Protein AF-A0A523YWD2-F1 (afdb_monomer_lite)

Foldseek 3Di:
DDDDDDDPPPDDDDDDDDDDPPPPPPDDDDDDDDDPLVDQADQPDPQPPDLVSLQVLLVLLVQLLVCLVVVNLVSNVVSCPPNNVNVLNVLLVVLCVQPSPLSSQLVVLSVQLVCLSPDPDHRSVVNNVSSVSNSVSSQVSCVSNPHHRHPD

Structure (mmCIF, N/CA/C/O backbone):
data_AF-A0A523YWD2-F1
#
_entry.id   AF-A0A523YWD2-F1
#
loop_
_atom_site.group_PDB
_atom_site.id
_atom_site.type_symbol
_atom_site.label_atom_id
_atom_site.label_alt_id
_atom_site.label_comp_id
_atom_site.label_asym_id
_atom_site.label_entity_id
_atom_site.label_seq_id
_atom_site.pdbx_PDB_ins_code
_atom_site.Cartn_x
_atom_site.Cartn_y
_atom_site.Cartn_z
_atom_site.occupancy
_atom_site.B_iso_or_equiv
_atom_site.auth_seq_id
_atom_site.auth_comp_id
_atom_site.auth_asym_id
_atom_site.auth_atom_id
_atom_site.pdbx_PDB_model_num
ATOM 1 N N . MET A 1 1 ? 48.498 -5.747 26.764 1.00 37.12 1 MET A N 1
ATOM 2 C CA . MET A 1 1 ? 48.939 -4.848 25.678 1.00 37.12 1 MET A CA 1
ATOM 3 C C . MET A 1 1 ? 47.701 -4.431 24.911 1.00 37.12 1 MET A C 1
ATOM 5 O O . MET A 1 1 ? 46.918 -5.295 24.553 1.00 37.12 1 MET A O 1
ATOM 9 N N . ARG A 1 2 ? 47.484 -3.116 24.812 1.00 43.94 2 ARG A N 1
ATOM 10 C CA . ARG A 1 2 ? 46.385 -2.461 24.088 1.00 43.94 2 ARG A CA 1
ATOM 11 C C . ARG A 1 2 ? 46.534 -2.645 22.573 1.00 43.94 2 ARG A C 1
ATOM 13 O O . ARG A 1 2 ? 47.676 -2.779 22.131 1.00 43.94 2 ARG A O 1
ATOM 20 N N . ARG A 1 3 ? 45.403 -2.471 21.870 1.00 40.28 3 ARG A N 1
ATOM 21 C CA . ARG A 1 3 ? 45.179 -1.743 20.596 1.00 40.28 3 ARG A CA 1
ATOM 22 C C . ARG A 1 3 ? 44.389 -2.581 19.585 1.00 40.28 3 ARG A C 1
ATOM 24 O O . ARG A 1 3 ? 44.738 -3.733 19.390 1.00 40.28 3 ARG A O 1
ATOM 31 N N . ASP A 1 4 ? 43.377 -2.102 18.873 1.00 41.38 4 ASP A N 1
ATOM 32 C CA . ASP A 1 4 ? 42.550 -0.890 18.908 1.00 41.38 4 ASP A CA 1
ATOM 33 C C . ASP A 1 4 ? 41.266 -1.267 18.129 1.00 41.38 4 ASP A C 1
ATOM 35 O O . ASP A 1 4 ? 41.335 -1.964 17.116 1.00 41.38 4 ASP A O 1
ATOM 39 N N . ILE A 1 5 ? 40.103 -0.849 18.633 1.00 46.41 5 ILE A N 1
ATOM 40 C CA . ILE A 1 5 ? 38.792 -0.944 17.976 1.00 46.41 5 ILE A CA 1
ATOM 41 C C . ILE A 1 5 ? 38.802 0.001 16.772 1.00 46.41 5 ILE A C 1
ATOM 43 O O . ILE A 1 5 ? 39.067 1.190 16.945 1.00 46.41 5 ILE A O 1
ATOM 47 N N . VAL A 1 6 ? 38.483 -0.492 15.574 1.00 39.41 6 VAL A N 1
ATOM 48 C CA . VAL A 1 6 ? 38.200 0.372 14.420 1.00 39.41 6 VAL A CA 1
ATOM 49 C C . VAL A 1 6 ? 36.689 0.405 14.213 1.00 39.41 6 VAL A C 1
ATOM 51 O O . VAL A 1 6 ? 36.120 -0.405 13.491 1.00 39.41 6 VAL A O 1
ATOM 54 N N . LEU A 1 7 ? 36.051 1.351 14.905 1.00 37.66 7 LEU A N 1
ATOM 55 C CA . LEU A 1 7 ? 34.718 1.860 14.595 1.00 37.66 7 LEU A CA 1
ATOM 56 C C . LEU A 1 7 ? 34.822 2.665 13.293 1.00 37.66 7 LEU A C 1
ATOM 58 O O . LEU A 1 7 ? 35.347 3.779 13.302 1.00 37.66 7 LEU A O 1
ATOM 62 N N . PHE A 1 8 ? 34.331 2.124 12.178 1.00 38.19 8 PHE A N 1
ATOM 63 C CA . PHE A 1 8 ? 34.040 2.938 10.998 1.00 38.19 8 PHE A CA 1
ATOM 64 C C . PHE A 1 8 ? 32.658 3.575 11.178 1.00 38.19 8 PHE A C 1
ATOM 66 O O . PHE A 1 8 ? 31.638 3.046 10.756 1.00 38.19 8 PHE A O 1
ATOM 73 N N . LEU A 1 9 ? 32.650 4.724 11.855 1.00 40.59 9 LEU A N 1
ATOM 74 C CA . LEU A 1 9 ? 31.556 5.690 11.820 1.00 40.59 9 LEU A CA 1
ATOM 75 C C . LEU A 1 9 ? 31.535 6.329 10.424 1.00 40.59 9 LEU A C 1
ATOM 77 O O . LEU A 1 9 ? 32.397 7.147 10.096 1.00 40.59 9 LEU A O 1
ATOM 81 N N . GLY A 1 10 ? 30.571 5.933 9.594 1.00 35.12 10 GLY A N 1
ATOM 82 C CA . GLY A 1 10 ? 30.273 6.591 8.325 1.00 35.12 10 GLY A CA 1
ATOM 83 C C . GLY A 1 10 ? 29.648 7.964 8.571 1.00 35.12 10 GLY A C 1
ATOM 84 O O . GLY A 1 10 ? 28.459 8.081 8.840 1.00 35.12 10 GLY A O 1
ATOM 85 N N . LEU A 1 11 ? 30.480 9.000 8.510 1.00 36.59 11 LEU A N 1
ATOM 86 C CA . LEU A 1 11 ? 30.117 10.415 8.526 1.00 36.59 11 LEU A CA 1
ATOM 87 C C . LEU A 1 11 ? 29.354 10.777 7.234 1.00 36.59 11 LEU A C 1
ATOM 89 O O . LEU A 1 11 ? 29.953 10.774 6.160 1.00 36.59 11 LEU A O 1
ATOM 93 N N . VAL A 1 12 ? 28.072 11.144 7.322 1.00 41.09 12 VAL A N 1
ATOM 94 C CA . VAL A 1 12 ? 27.352 11.773 6.198 1.00 41.09 12 VAL A CA 1
ATOM 95 C C . VAL A 1 12 ? 27.632 13.275 6.212 1.00 41.09 12 VAL A C 1
ATOM 97 O O . VAL A 1 12 ? 27.284 13.989 7.152 1.00 41.09 12 VAL A O 1
ATOM 100 N N . ALA A 1 13 ? 28.300 13.749 5.161 1.00 39.00 13 ALA A N 1
ATOM 101 C CA . ALA A 1 13 ? 28.514 15.164 4.902 1.00 39.00 13 ALA A CA 1
ATOM 102 C C . ALA A 1 13 ? 27.222 15.795 4.358 1.00 39.00 13 ALA A C 1
ATOM 104 O O . ALA A 1 13 ? 26.738 15.428 3.291 1.00 39.00 13 ALA A O 1
ATOM 105 N N . ILE A 1 14 ? 26.686 16.764 5.100 1.00 44.16 14 ILE A N 1
ATOM 106 C CA . ILE A 1 14 ? 25.554 17.603 4.701 1.00 44.16 14 ILE A CA 1
ATOM 107 C C . ILE A 1 14 ? 26.045 18.583 3.629 1.00 44.16 14 ILE A C 1
ATOM 109 O O . ILE A 1 14 ? 26.811 19.499 3.934 1.00 44.16 14 ILE A O 1
ATOM 113 N N . ILE A 1 15 ? 25.598 18.414 2.384 1.00 44.00 15 ILE A N 1
ATOM 114 C CA . ILE A 1 15 ? 25.735 19.432 1.336 1.00 44.00 15 ILE A CA 1
ATOM 115 C C . ILE A 1 15 ? 24.328 19.911 0.970 1.00 44.00 15 ILE A C 1
ATOM 117 O O . ILE A 1 15 ? 23.556 19.202 0.345 1.00 44.00 15 ILE A O 1
ATOM 121 N N . CYS A 1 16 ? 24.026 21.115 1.454 1.00 39.28 16 CYS A N 1
ATOM 122 C CA . CYS A 1 16 ? 22.983 22.063 1.063 1.00 39.28 16 CYS A CA 1
ATOM 123 C C . CYS A 1 16 ? 21.861 21.588 0.112 1.00 39.28 16 CYS A C 1
ATOM 125 O O . CYS A 1 16 ? 22.074 21.494 -1.092 1.00 39.28 16 CYS A O 1
ATOM 127 N N . GLY A 1 17 ? 20.629 21.540 0.637 1.00 41.38 17 GLY A N 1
ATOM 128 C CA . GLY A 1 17 ? 19.417 21.854 -0.134 1.00 41.38 17 GLY A CA 1
ATOM 129 C C . GLY A 1 17 ? 18.619 20.663 -0.661 1.00 41.38 17 GLY A C 1
ATOM 130 O O . GLY A 1 17 ? 18.502 20.492 -1.866 1.00 41.38 17 GLY A O 1
ATOM 131 N N . GLY A 1 18 ? 18.021 19.886 0.236 1.00 36.19 18 GLY A N 1
ATOM 132 C CA . GLY A 1 18 ? 17.042 18.851 -0.097 1.00 36.19 18 GLY A CA 1
ATOM 133 C C . GLY A 1 18 ? 16.869 17.940 1.106 1.00 36.19 18 GLY A C 1
ATOM 134 O O . GLY A 1 18 ? 17.860 17.537 1.706 1.00 36.19 18 GLY A O 1
ATOM 135 N N . ILE A 1 19 ? 15.633 17.714 1.531 1.00 43.38 19 ILE A N 1
ATOM 136 C CA . ILE A 1 19 ? 15.291 16.913 2.708 1.00 43.38 19 ILE A CA 1
ATOM 137 C C . ILE A 1 19 ? 15.902 15.516 2.540 1.00 43.38 19 ILE A C 1
ATOM 139 O O . ILE A 1 19 ? 15.570 14.799 1.604 1.00 43.38 19 ILE A O 1
ATOM 143 N N . ILE A 1 20 ? 16.827 15.153 3.429 1.00 45.03 20 ILE A N 1
ATOM 144 C CA . ILE A 1 20 ? 17.357 13.793 3.519 1.00 45.03 20 ILE A CA 1
ATOM 145 C C . ILE A 1 20 ? 16.453 13.069 4.512 1.00 45.03 20 ILE A C 1
ATOM 147 O O . ILE A 1 20 ? 16.584 13.274 5.720 1.00 45.03 20 ILE A O 1
ATOM 151 N N . ALA A 1 21 ? 15.533 12.245 4.011 1.00 42.94 21 ALA A N 1
ATOM 152 C CA . ALA A 1 21 ? 14.931 11.187 4.809 1.00 42.94 21 ALA A CA 1
ATOM 153 C C . ALA A 1 21 ? 16.060 10.216 5.183 1.00 42.94 21 ALA A C 1
ATOM 155 O O . ALA A 1 21 ? 16.496 9.382 4.392 1.00 42.94 21 ALA A O 1
ATOM 156 N N . ALA A 1 22 ? 16.640 10.412 6.363 1.00 41.59 22 ALA A N 1
ATOM 157 C CA . ALA A 1 22 ? 17.650 9.518 6.894 1.00 41.59 22 ALA A CA 1
ATOM 158 C C . ALA A 1 22 ? 16.939 8.277 7.445 1.00 41.59 22 ALA A C 1
ATOM 160 O O . ALA A 1 22 ? 16.593 8.234 8.624 1.00 41.59 22 ALA A O 1
ATOM 161 N N . VAL A 1 23 ? 16.729 7.266 6.601 1.00 48.00 23 VAL A N 1
ATOM 162 C CA . VAL A 1 23 ? 16.421 5.914 7.080 1.00 48.00 23 VAL A CA 1
ATOM 163 C C . VAL A 1 23 ? 17.712 5.362 7.678 1.00 48.00 23 VAL A C 1
ATOM 165 O O . VAL A 1 23 ? 18.596 4.857 6.986 1.00 48.00 23 VAL A O 1
ATOM 168 N N . ILE A 1 24 ? 17.880 5.552 8.985 1.00 44.44 24 ILE A N 1
ATOM 169 C CA . ILE A 1 24 ? 18.970 4.929 9.729 1.00 44.44 24 ILE A CA 1
ATOM 170 C C . ILE A 1 24 ? 18.589 3.458 9.925 1.00 44.44 24 ILE A C 1
ATOM 172 O O . ILE A 1 24 ? 17.923 3.105 10.895 1.00 44.44 24 ILE A O 1
ATOM 176 N N . PHE A 1 25 ? 19.047 2.595 9.017 1.00 42.06 25 PHE A N 1
ATOM 177 C CA . PHE A 1 25 ? 19.129 1.156 9.257 1.00 42.06 25 PHE A CA 1
ATOM 178 C C . PHE A 1 25 ? 20.189 0.892 10.338 1.00 42.06 25 PHE A C 1
ATOM 180 O O . PHE A 1 25 ? 21.384 0.775 10.057 1.00 42.06 25 PHE A O 1
ATOM 187 N N . LEU A 1 26 ? 19.766 0.846 11.603 1.00 42.66 26 LEU A N 1
ATOM 188 C CA . LEU A 1 26 ? 20.580 0.305 12.690 1.00 42.66 26 LEU A CA 1
ATOM 189 C C . LEU A 1 26 ? 20.480 -1.225 12.654 1.00 42.66 26 LEU A C 1
ATOM 191 O O . LEU A 1 26 ? 19.578 -1.805 13.248 1.00 42.66 26 LEU A O 1
ATOM 195 N N . PHE A 1 27 ? 21.409 -1.864 11.945 1.00 44.44 27 PHE A N 1
ATOM 196 C CA . PHE A 1 27 ? 21.657 -3.299 12.061 1.00 44.44 27 PHE A CA 1
ATOM 197 C C . PHE A 1 27 ? 22.341 -3.586 13.408 1.00 44.44 27 PHE A C 1
ATOM 199 O O . PHE A 1 27 ? 23.471 -3.143 13.628 1.00 44.44 27 PHE A O 1
ATOM 206 N N . ASP A 1 28 ? 21.664 -4.318 14.294 1.00 37.75 28 ASP A N 1
ATOM 207 C CA . ASP A 1 28 ? 22.268 -4.994 15.447 1.00 37.75 28 ASP A CA 1
ATOM 208 C C . ASP A 1 28 ? 22.233 -6.506 15.181 1.00 37.75 28 ASP A C 1
ATOM 210 O O . ASP A 1 28 ? 21.183 -7.092 14.919 1.00 37.75 28 ASP A O 1
ATOM 214 N N . ASP A 1 29 ? 23.418 -7.106 15.165 1.00 49.44 29 ASP A N 1
ATOM 215 C CA . ASP A 1 29 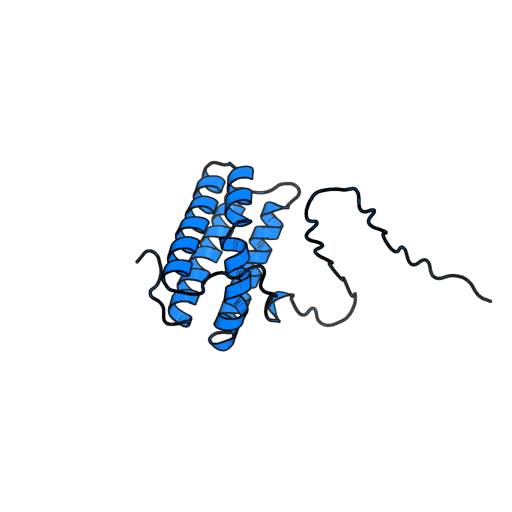? 23.685 -8.500 14.825 1.00 49.44 29 ASP A CA 1
ATOM 216 C C . ASP A 1 29 ? 23.603 -9.338 16.114 1.00 49.44 29 ASP A C 1
ATOM 218 O O . ASP A 1 29 ? 24.478 -9.246 16.980 1.00 49.44 29 ASP A O 1
ATOM 222 N N . GLY A 1 30 ? 22.543 -10.146 16.261 1.00 40.16 30 GLY A N 1
ATOM 223 C CA . GLY A 1 30 ? 22.514 -11.259 17.217 1.00 40.16 30 GLY A CA 1
ATOM 224 C C . GLY A 1 30 ? 21.268 -11.398 18.102 1.00 40.16 30 GLY A C 1
ATOM 225 O O . GLY A 1 30 ? 21.264 -10.954 19.246 1.00 40.16 30 GLY A O 1
ATOM 226 N N . GLY A 1 31 ? 20.289 -12.192 17.645 1.00 39.22 31 GLY A N 1
ATOM 227 C CA . GLY A 1 31 ? 19.336 -12.896 18.519 1.00 39.22 31 GLY A CA 1
ATOM 228 C C . GLY A 1 31 ? 17.860 -12.644 18.210 1.00 39.22 31 GLY A C 1
ATOM 229 O O . GLY A 1 31 ? 17.328 -11.622 18.607 1.00 39.22 31 GLY A O 1
ATOM 230 N N . GLY A 1 32 ? 17.200 -13.626 17.577 1.00 42.38 32 GLY A N 1
ATOM 231 C CA . GLY A 1 32 ? 15.746 -13.655 17.356 1.00 42.38 32 GLY A CA 1
ATOM 232 C C . GLY A 1 32 ? 15.241 -12.456 16.560 1.00 42.38 32 GLY A C 1
ATOM 233 O O . GLY A 1 32 ? 14.784 -11.491 17.155 1.00 42.38 32 GLY A O 1
ATOM 234 N N . GLU A 1 33 ? 15.353 -12.520 15.234 1.00 46.75 33 GLU A N 1
ATOM 235 C CA . GLU A 1 33 ? 15.027 -11.420 14.322 1.00 46.75 33 GLU A CA 1
ATOM 236 C C . GLU A 1 33 ? 13.550 -11.016 14.462 1.00 46.75 33 GLU A C 1
ATOM 238 O O . GLU A 1 33 ? 12.661 -11.631 13.878 1.00 46.75 33 GLU A O 1
ATOM 243 N N . SER A 1 34 ? 13.281 -10.024 15.313 1.00 62.88 34 SER A N 1
ATOM 244 C CA . SER A 1 34 ? 12.008 -9.315 15.309 1.00 62.88 34 SER A CA 1
ATOM 245 C C . SER A 1 34 ? 11.970 -8.487 14.030 1.00 62.88 34 SER A C 1
ATOM 247 O O . SER A 1 34 ? 12.817 -7.602 13.860 1.00 62.88 34 SER A O 1
ATOM 249 N N . SER A 1 35 ? 11.020 -8.777 13.148 1.00 79.56 35 SER A N 1
ATOM 250 C CA . SER A 1 35 ? 10.770 -7.988 11.945 1.00 79.56 35 SER A CA 1
ATOM 251 C C . SER A 1 35 ? 10.460 -6.539 12.334 1.00 79.56 35 SER A C 1
ATOM 253 O O . SER A 1 35 ? 9.923 -6.269 13.413 1.00 79.56 35 SER A O 1
ATOM 255 N N . VAL A 1 36 ? 10.773 -5.579 11.458 1.00 86.31 36 VAL A N 1
ATOM 256 C CA . VAL A 1 36 ? 10.332 -4.182 11.639 1.00 86.31 36 VAL A CA 1
ATOM 257 C C . VAL A 1 36 ? 8.801 -4.115 11.765 1.00 86.31 36 VAL A C 1
ATOM 259 O O . VAL A 1 36 ? 8.298 -3.294 12.525 1.00 86.31 36 VAL A O 1
ATOM 262 N N . CYS A 1 37 ? 8.087 -5.062 11.147 1.00 93.50 37 CYS A N 1
ATOM 263 C CA . CYS A 1 37 ? 6.630 -5.198 11.187 1.00 93.50 37 CYS A CA 1
ATOM 264 C C . CYS A 1 37 ? 6.054 -5.802 12.482 1.00 93.50 37 CYS A C 1
ATOM 266 O O . CYS A 1 37 ? 4.831 -5.872 12.634 1.00 93.50 37 CYS A O 1
ATOM 268 N N . ASP A 1 38 ? 6.897 -6.226 13.434 1.00 93.50 38 ASP A N 1
ATOM 269 C CA . ASP A 1 38 ? 6.454 -6.706 14.757 1.00 93.50 38 ASP A CA 1
ATOM 270 C C . ASP A 1 38 ? 6.102 -5.556 15.720 1.00 93.50 38 ASP A C 1
ATOM 272 O O . ASP A 1 38 ? 5.734 -5.780 16.874 1.00 93.50 38 ASP A O 1
ATOM 276 N N . ARG A 1 39 ? 6.269 -4.305 15.287 1.00 92.19 39 ARG A N 1
ATOM 277 C CA . ARG A 1 39 ? 6.004 -3.100 16.074 1.00 92.19 39 ARG A CA 1
ATOM 278 C C . ARG A 1 39 ? 5.228 -2.102 15.222 1.00 92.19 39 ARG A C 1
ATOM 280 O O . ARG A 1 39 ? 5.374 -2.143 14.004 1.00 92.19 39 ARG A O 1
ATOM 287 N N . PRO A 1 40 ? 4.464 -1.189 15.850 1.00 91.62 40 PRO A N 1
ATOM 288 C CA . PRO A 1 40 ? 3.811 -0.134 15.108 1.00 91.62 40 PRO A CA 1
ATOM 289 C C . PRO A 1 40 ? 4.805 0.670 14.271 1.00 91.62 40 PRO A C 1
ATOM 291 O O . PRO A 1 40 ? 5.867 1.057 14.785 1.00 91.62 40 PRO A O 1
ATOM 294 N N . LEU A 1 41 ? 4.462 0.925 13.013 1.00 91.94 41 LEU A N 1
ATOM 295 C CA . LEU A 1 41 ? 5.250 1.804 12.159 1.00 91.94 41 LEU A CA 1
ATOM 296 C C . LEU A 1 41 ? 5.179 3.243 12.682 1.00 91.94 41 LEU A C 1
ATOM 298 O O . LEU A 1 41 ? 4.184 3.681 13.261 1.00 91.94 41 LEU A O 1
ATOM 302 N N . ALA A 1 42 ? 6.272 3.988 12.508 1.00 92.44 42 ALA A N 1
ATOM 303 C CA . ALA A 1 42 ? 6.238 5.420 12.769 1.00 92.44 42 ALA A CA 1
ATOM 304 C C . ALA A 1 42 ? 5.386 6.091 11.679 1.00 92.44 42 ALA A C 1
ATOM 306 O O . ALA A 1 42 ? 5.631 5.796 10.505 1.00 92.44 42 ALA A O 1
ATOM 307 N N . PRO A 1 43 ? 4.448 6.986 12.036 1.00 91.69 43 PRO A N 1
ATOM 308 C CA . PRO A 1 43 ? 3.684 7.729 11.046 1.00 91.69 43 PRO A CA 1
ATOM 309 C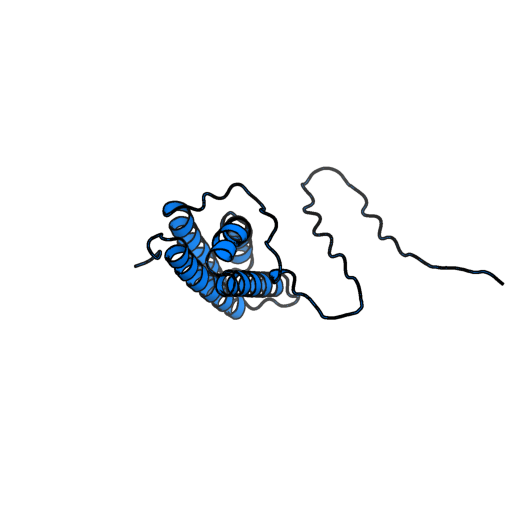 C . PRO A 1 43 ? 4.629 8.596 10.211 1.00 91.69 43 PRO A C 1
ATOM 311 O O . PRO A 1 43 ? 5.604 9.151 10.739 1.00 91.69 43 PRO A O 1
ATOM 314 N N . LEU A 1 44 ? 4.346 8.698 8.917 1.00 89.50 44 LEU A N 1
ATOM 315 C CA . LEU A 1 44 ? 5.119 9.520 7.981 1.00 89.50 44 LEU A CA 1
ATOM 316 C C . LEU A 1 44 ? 4.390 10.807 7.604 1.00 89.50 44 LEU A C 1
ATOM 318 O O . LEU A 1 44 ? 5.042 11.765 7.182 1.00 89.50 44 LEU A O 1
ATOM 322 N N . GLY A 1 45 ? 3.083 10.875 7.860 1.00 83.94 45 GLY A N 1
ATOM 323 C CA . GLY A 1 45 ? 2.263 12.028 7.544 1.00 83.94 45 GLY A CA 1
ATOM 324 C C . GLY A 1 45 ? 1.135 12.266 8.543 1.00 83.94 45 GLY A C 1
ATOM 325 O O . GLY A 1 45 ? 1.183 11.886 9.713 1.00 83.94 45 GLY A O 1
ATOM 326 N N . GLU A 1 46 ? 0.129 12.986 8.058 1.00 86.88 46 GLU A N 1
ATOM 327 C CA . GLU A 1 46 ? -1.156 13.179 8.733 1.00 86.88 46 GLU A CA 1
ATOM 328 C C . GLU A 1 46 ? -2.274 12.611 7.848 1.00 86.88 46 GLU A C 1
ATOM 330 O O . GLU A 1 46 ? -3.304 13.259 7.640 1.00 86.88 46 GLU A O 1
ATOM 335 N N . SER A 1 47 ? -2.048 11.426 7.269 1.00 89.38 47 SER A N 1
ATOM 336 C CA . SER A 1 47 ? -3.003 10.794 6.363 1.00 89.38 47 SER A CA 1
ATOM 337 C C . SER A 1 47 ? -4.342 10.598 7.067 1.00 89.38 47 SER A C 1
ATOM 339 O O . SER A 1 47 ? -4.427 10.125 8.205 1.00 89.38 47 SER A O 1
ATOM 341 N N . GLU A 1 48 ? -5.424 10.981 6.396 1.00 89.75 48 GLU A N 1
ATOM 342 C CA . GLU A 1 48 ? -6.755 10.896 6.982 1.00 89.75 48 GLU A CA 1
ATOM 343 C C . GLU A 1 48 ? -7.257 9.445 6.946 1.00 89.75 48 GLU A C 1
ATOM 345 O O . GLU A 1 48 ? -7.814 8.999 5.940 1.00 89.75 48 GLU A O 1
ATOM 350 N N . ILE A 1 49 ? -7.128 8.716 8.063 1.00 96.50 49 ILE A N 1
ATOM 351 C CA . ILE A 1 49 ? -7.682 7.360 8.216 1.00 96.50 49 ILE A CA 1
ATOM 352 C C . ILE A 1 49 ? -9.212 7.431 8.290 1.00 96.50 49 ILE A C 1
ATOM 354 O O . ILE A 1 49 ? -9.823 7.491 9.358 1.00 96.50 49 ILE A O 1
ATOM 358 N N . SER A 1 50 ? -9.831 7.468 7.116 1.00 97.38 50 SER A N 1
ATOM 359 C CA . SER A 1 50 ? -11.258 7.671 6.894 1.00 97.38 50 SER A CA 1
ATOM 360 C C . SER A 1 50 ? -11.728 6.885 5.673 1.00 97.38 50 SER A C 1
ATOM 362 O O . SER A 1 50 ? -10.926 6.401 4.874 1.00 97.38 50 SER A O 1
ATOM 364 N N . GLN A 1 51 ? -13.047 6.830 5.463 1.00 97.56 51 GLN A N 1
ATOM 365 C CA . GLN A 1 51 ? -13.622 6.249 4.247 1.00 97.56 51 GLN A CA 1
ATOM 366 C C . GLN A 1 51 ? -13.051 6.867 2.962 1.00 97.56 51 GLN A C 1
ATOM 368 O O . GLN A 1 51 ? -12.859 6.147 1.983 1.00 97.56 51 GLN A O 1
ATOM 373 N N . LEU A 1 52 ? -12.830 8.187 2.952 1.00 96.69 52 LEU A N 1
ATOM 374 C CA . LEU A 1 52 ? -12.282 8.884 1.791 1.00 96.69 52 LEU A CA 1
ATOM 375 C C . LEU A 1 52 ? -10.803 8.541 1.603 1.00 96.69 52 LEU A C 1
ATOM 377 O O . LEU A 1 52 ? -10.413 8.263 0.478 1.00 96.69 52 LEU A O 1
ATOM 381 N N . GLY A 1 53 ? -10.021 8.484 2.685 1.00 97.06 53 GLY A N 1
ATOM 382 C CA . GLY A 1 53 ? -8.614 8.075 2.637 1.00 97.06 53 GLY A CA 1
ATOM 383 C C . GLY A 1 53 ? -8.444 6.697 2.000 1.00 97.06 53 GLY A C 1
ATOM 384 O O . GLY A 1 53 ? -7.772 6.568 0.986 1.00 97.06 53 GLY A O 1
ATOM 385 N N . PHE A 1 54 ? -9.179 5.689 2.479 1.00 98.00 54 PHE A N 1
ATOM 386 C CA . PHE A 1 54 ? -9.140 4.348 1.878 1.00 98.00 54 PHE A CA 1
ATOM 387 C C . PHE A 1 54 ? -9.559 4.318 0.397 1.00 98.00 54 PHE A C 1
ATOM 389 O O . PHE A 1 54 ? -9.035 3.515 -0.370 1.00 98.00 54 PHE A O 1
ATOM 396 N N . GLN A 1 55 ? -10.503 5.167 -0.027 1.00 97.50 55 GLN A N 1
ATOM 397 C CA . GLN A 1 55 ? -10.904 5.256 -1.438 1.00 97.50 55 GLN A CA 1
ATOM 398 C C . GLN A 1 55 ? -9.837 5.921 -2.309 1.00 97.50 55 GLN A C 1
ATOM 400 O O . GLN A 1 55 ? -9.618 5.476 -3.436 1.00 97.50 55 GLN A O 1
ATOM 405 N N . THR A 1 56 ? -9.197 6.97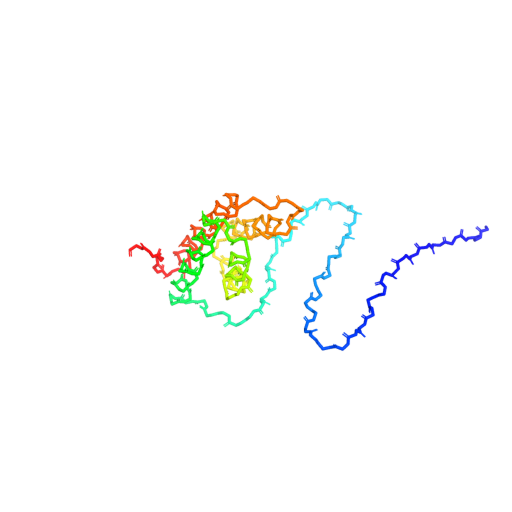2 -1.798 1.00 96.56 56 THR A N 1
ATOM 406 C CA . THR A 1 56 ? -8.074 7.636 -2.463 1.00 96.56 56 THR A CA 1
ATOM 407 C C . THR A 1 56 ? -6.925 6.652 -2.629 1.00 96.56 56 THR A C 1
ATOM 409 O O . THR A 1 56 ? -6.520 6.391 -3.756 1.00 96.56 56 THR A O 1
ATOM 412 N N . GLU A 1 57 ? -6.502 5.989 -1.555 1.00 96.81 57 GLU A N 1
ATOM 413 C CA . GLU A 1 57 ? -5.346 5.093 -1.618 1.00 96.81 57 GLU A CA 1
ATOM 414 C C . GLU A 1 57 ? -5.583 3.830 -2.456 1.00 96.81 57 GLU A C 1
ATOM 416 O O . GLU A 1 57 ? -4.669 3.337 -3.120 1.00 96.81 57 GLU A O 1
ATOM 421 N N . ASP A 1 58 ? -6.821 3.327 -2.519 1.00 97.88 58 ASP A N 1
ATOM 422 C CA . ASP A 1 58 ? -7.181 2.266 -3.468 1.00 97.88 58 ASP A CA 1
ATOM 423 C C . ASP A 1 58 ? -6.974 2.701 -4.928 1.00 97.88 58 ASP A C 1
ATOM 425 O O . ASP A 1 58 ? -6.501 1.917 -5.760 1.00 97.88 58 ASP A O 1
ATOM 429 N N . ALA A 1 59 ? -7.327 3.949 -5.247 1.00 96.75 59 ALA A N 1
ATOM 430 C CA . ALA A 1 59 ? -7.118 4.522 -6.568 1.00 96.75 59 ALA A CA 1
ATOM 431 C C . ALA A 1 59 ? -5.635 4.819 -6.832 1.00 96.75 59 ALA A C 1
ATOM 433 O O . ALA A 1 59 ? -5.187 4.707 -7.973 1.00 96.75 59 ALA A O 1
ATOM 434 N N . ASP A 1 60 ? -4.863 5.175 -5.812 1.00 96.88 60 ASP A N 1
ATOM 435 C CA . ASP A 1 60 ? -3.427 5.438 -5.918 1.00 96.88 60 ASP A CA 1
ATOM 436 C C . ASP A 1 60 ? -2.655 4.145 -6.193 1.00 96.88 60 ASP A C 1
ATOM 438 O O . ASP A 1 60 ? -1.867 4.090 -7.139 1.00 96.88 60 ASP A O 1
ATOM 442 N N . LEU A 1 61 ? -2.991 3.050 -5.507 1.00 98.25 61 LEU A N 1
ATOM 443 C CA . LEU A 1 61 ? -2.453 1.723 -5.826 1.00 98.25 61 LEU A CA 1
ATOM 444 C C . LEU A 1 61 ? -2.866 1.240 -7.212 1.00 98.25 61 LEU A C 1
ATOM 446 O O . LEU A 1 61 ? -2.072 0.585 -7.883 1.00 98.25 61 LEU A O 1
ATOM 450 N N . ALA A 1 62 ? -4.070 1.582 -7.683 1.00 98.19 62 ALA A N 1
ATOM 451 C CA . ALA A 1 62 ? -4.444 1.314 -9.069 1.00 98.19 62 ALA A CA 1
ATOM 452 C C . ALA A 1 62 ? -3.482 2.001 -10.054 1.00 98.19 62 ALA A C 1
ATOM 454 O O . ALA A 1 62 ? -3.075 1.374 -11.027 1.00 98.19 62 ALA A O 1
ATOM 455 N N . ARG A 1 63 ? -3.045 3.236 -9.770 1.00 98.06 63 ARG A N 1
ATOM 456 C CA . ARG A 1 63 ? -2.057 3.946 -10.601 1.00 98.06 63 ARG A CA 1
ATOM 457 C C . ARG A 1 63 ? -0.670 3.311 -10.539 1.00 98.06 63 ARG A C 1
ATOM 459 O O . ARG A 1 63 ? -0.014 3.233 -11.574 1.00 98.06 63 ARG A O 1
ATOM 466 N N . VAL A 1 64 ? -0.243 2.814 -9.374 1.00 98.50 64 VAL A N 1
ATOM 467 C CA . VAL A 1 64 ? 1.009 2.040 -9.246 1.00 98.50 64 VAL A CA 1
ATOM 468 C C . VAL A 1 64 ? 0.956 0.793 -10.133 1.00 98.50 64 VAL A C 1
ATOM 470 O O . VAL A 1 64 ? 1.891 0.534 -10.889 1.00 98.50 64 VAL A O 1
ATOM 473 N N . ILE A 1 65 ? -0.153 0.047 -10.079 1.00 98.75 65 ILE A N 1
ATOM 474 C CA . ILE A 1 65 ? -0.366 -1.164 -10.884 1.00 98.75 65 ILE A CA 1
ATOM 475 C C . ILE A 1 65 ? -0.357 -0.824 -12.378 1.00 98.75 65 ILE A C 1
ATOM 477 O O . ILE A 1 65 ? 0.394 -1.438 -13.129 1.00 98.75 65 ILE A O 1
ATOM 481 N N . GLU A 1 66 ? -1.127 0.178 -12.808 1.00 98.62 66 GLU A N 1
ATOM 482 C CA . GLU A 1 66 ? -1.201 0.598 -14.214 1.00 98.62 66 GLU A CA 1
ATOM 483 C C . GLU A 1 66 ? 0.166 1.039 -14.764 1.00 98.62 66 GLU A C 1
ATOM 485 O O . GLU A 1 66 ? 0.536 0.669 -15.881 1.00 98.62 66 GLU A O 1
ATOM 490 N N . ALA A 1 67 ? 0.942 1.796 -13.982 1.00 98.56 67 ALA A N 1
ATOM 491 C CA . ALA A 1 67 ? 2.291 2.212 -14.361 1.00 98.56 67 ALA A CA 1
ATOM 492 C C . ALA A 1 67 ? 3.242 1.013 -14.494 1.00 98.56 67 ALA A C 1
ATOM 494 O O . ALA A 1 67 ? 3.967 0.896 -15.485 1.00 98.56 67 ALA A O 1
ATOM 495 N N . ALA A 1 68 ? 3.200 0.087 -13.535 1.00 98.50 68 ALA A N 1
ATOM 496 C CA . ALA A 1 68 ? 4.014 -1.120 -13.557 1.00 98.50 68 ALA A CA 1
ATOM 497 C C . ALA A 1 68 ? 3.652 -2.036 -14.744 1.00 98.50 68 ALA A C 1
ATOM 499 O O . ALA A 1 68 ? 4.537 -2.477 -15.474 1.00 98.50 68 ALA A O 1
ATOM 500 N N . GLU A 1 69 ? 2.366 -2.252 -15.024 1.00 98.50 69 GLU A N 1
ATOM 501 C CA . GLU A 1 69 ? 1.905 -3.027 -16.187 1.00 98.50 69 GLU A CA 1
ATOM 502 C C . GLU A 1 69 ? 2.296 -2.382 -17.528 1.00 98.50 69 GLU A C 1
ATOM 504 O O . GLU A 1 69 ? 2.523 -3.080 -18.519 1.00 98.50 69 GLU A O 1
ATOM 509 N N . ALA A 1 70 ? 2.426 -1.054 -17.567 1.00 98.44 70 ALA A N 1
ATOM 510 C CA . ALA A 1 70 ? 2.942 -0.326 -18.725 1.00 98.44 70 ALA A CA 1
ATOM 511 C C . ALA A 1 70 ? 4.476 -0.410 -18.874 1.00 98.44 70 ALA A C 1
ATOM 513 O O . ALA A 1 70 ? 5.021 0.070 -19.872 1.00 98.44 70 ALA A O 1
ATOM 514 N N . GLY A 1 71 ? 5.179 -1.015 -17.911 1.00 98.25 71 GLY A N 1
ATOM 515 C CA . GLY A 1 71 ? 6.640 -1.053 -17.852 1.00 98.25 71 GLY A CA 1
ATOM 516 C C . GLY A 1 71 ? 7.274 0.273 -17.416 1.00 98.25 71 GLY A C 1
ATOM 517 O O . GLY A 1 71 ? 8.479 0.459 -17.595 1.00 98.25 71 GLY A O 1
ATOM 518 N N . ASP A 1 72 ? 6.487 1.203 -16.870 1.00 98.31 72 ASP A N 1
ATOM 519 C CA . ASP A 1 72 ? 6.946 2.514 -16.415 1.00 98.31 72 ASP A CA 1
ATOM 520 C C . ASP A 1 72 ? 7.313 2.471 -14.926 1.00 98.31 72 ASP A C 1
ATOM 522 O O . ASP A 1 72 ? 6.533 2.819 -14.036 1.00 98.31 72 ASP A O 1
ATOM 526 N N . LEU A 1 73 ? 8.537 2.010 -14.656 1.00 98.00 73 LEU A N 1
ATOM 527 C CA . LEU A 1 73 ? 9.074 1.910 -13.300 1.00 98.00 73 LEU A CA 1
ATOM 528 C C . LEU A 1 73 ? 9.118 3.269 -12.583 1.00 98.00 73 LEU A C 1
ATOM 530 O O . LEU A 1 73 ? 8.857 3.333 -11.384 1.00 98.00 73 LEU A O 1
ATOM 534 N N . GLN A 1 74 ? 9.449 4.349 -13.297 1.00 97.50 74 GLN A N 1
ATOM 535 C CA . GLN A 1 74 ? 9.539 5.675 -12.689 1.00 97.50 74 GLN A CA 1
ATOM 536 C C . GLN A 1 74 ? 8.159 6.145 -12.229 1.00 97.50 74 GLN A C 1
ATOM 538 O O . GLN A 1 74 ? 8.012 6.566 -11.084 1.00 97.50 74 GLN A O 1
ATOM 543 N N . ALA A 1 75 ? 7.144 6.027 -13.088 1.00 97.62 75 ALA A N 1
ATOM 544 C CA . ALA A 1 75 ? 5.782 6.393 -12.724 1.00 97.62 75 ALA A CA 1
ATOM 545 C C . ALA A 1 75 ? 5.237 5.522 -11.579 1.00 97.62 75 ALA A C 1
ATOM 547 O O . ALA A 1 75 ? 4.546 6.040 -10.705 1.00 97.62 75 ALA A O 1
ATOM 548 N N . ALA A 1 76 ? 5.582 4.230 -11.536 1.00 98.00 76 ALA A N 1
ATOM 549 C CA . ALA A 1 76 ? 5.197 3.351 -10.431 1.00 98.00 76 ALA A CA 1
ATOM 550 C C . ALA A 1 76 ? 5.825 3.791 -9.096 1.00 98.00 76 ALA A C 1
ATOM 552 O O . ALA A 1 76 ? 5.129 3.840 -8.084 1.00 98.00 76 ALA A O 1
ATOM 553 N N . GLN A 1 77 ? 7.112 4.162 -9.094 1.00 97.06 77 GLN A N 1
ATOM 554 C CA . GLN A 1 77 ? 7.797 4.687 -7.905 1.00 97.06 77 GLN A CA 1
ATOM 555 C C . GLN A 1 77 ? 7.203 6.018 -7.442 1.00 97.06 77 GLN A C 1
ATOM 557 O O . GLN A 1 77 ? 6.918 6.176 -6.259 1.00 97.06 77 GLN A O 1
ATOM 562 N N . GLU A 1 78 ? 7.004 6.967 -8.360 1.00 96.31 78 GLU A N 1
ATOM 563 C CA . GLU A 1 78 ? 6.433 8.281 -8.040 1.00 96.31 78 GLU A CA 1
ATOM 564 C C . GLU A 1 78 ? 5.007 8.162 -7.489 1.00 96.31 78 GLU A C 1
ATOM 566 O O . GLU A 1 78 ? 4.644 8.902 -6.579 1.00 96.31 78 GLU A O 1
ATOM 571 N N . ALA A 1 79 ? 4.211 7.222 -8.009 1.00 95.69 79 ALA A N 1
ATOM 572 C CA . ALA A 1 79 ? 2.873 6.947 -7.498 1.00 95.69 79 ALA A CA 1
ATOM 573 C C . ALA A 1 79 ? 2.898 6.281 -6.113 1.00 95.69 79 ALA A C 1
ATOM 575 O O . ALA A 1 79 ? 2.072 6.622 -5.273 1.00 95.69 79 ALA A O 1
ATOM 576 N N . PHE A 1 80 ? 3.826 5.348 -5.868 1.00 97.25 80 PHE A N 1
ATOM 577 C CA . PHE A 1 80 ? 3.897 4.630 -4.596 1.00 97.25 80 PHE A CA 1
ATOM 578 C C . PHE A 1 80 ? 4.444 5.503 -3.461 1.00 97.25 80 PHE A C 1
ATOM 580 O O . PHE A 1 80 ? 3.789 5.630 -2.435 1.00 97.25 80 PHE A O 1
ATOM 587 N N . PHE A 1 81 ? 5.588 6.168 -3.652 1.00 94.62 81 PHE A N 1
ATOM 588 C CA . PHE A 1 81 ? 6.219 7.031 -2.636 1.00 94.62 81 PHE A CA 1
ATOM 589 C C . PHE A 1 81 ? 5.541 8.407 -2.474 1.00 94.62 81 PHE A C 1
ATOM 591 O O . PHE A 1 81 ? 6.163 9.358 -1.998 1.00 94.62 81 PHE A O 1
ATOM 598 N N . GLY A 1 82 ? 4.289 8.525 -2.917 1.00 90.38 82 GLY A N 1
ATOM 599 C CA . GLY A 1 82 ? 3.403 9.641 -2.613 1.00 90.38 82 GLY A CA 1
ATOM 600 C C . GLY A 1 82 ? 2.534 9.344 -1.389 1.00 90.38 82 GLY A C 1
ATOM 601 O O . GLY A 1 82 ? 2.976 8.698 -0.440 1.00 90.38 82 GLY A O 1
ATOM 602 N N . ASP A 1 83 ? 1.281 9.791 -1.447 1.00 92.69 83 ASP A N 1
ATOM 603 C CA . ASP A 1 83 ? 0.333 9.730 -0.328 1.00 92.69 83 ASP A CA 1
ATOM 604 C C . ASP A 1 83 ? 0.078 8.289 0.160 1.00 92.69 83 ASP A C 1
ATOM 606 O O . ASP A 1 83 ? -0.033 8.057 1.364 1.00 92.69 83 ASP A O 1
ATOM 610 N N . VAL A 1 84 ? 0.086 7.295 -0.739 1.00 95.06 84 VAL A N 1
ATOM 611 C CA . VAL A 1 84 ? -0.223 5.906 -0.364 1.00 95.06 84 VAL A CA 1
ATOM 612 C C . VAL A 1 84 ? 0.835 5.255 0.522 1.00 95.06 84 VAL A C 1
ATOM 614 O O . VAL A 1 84 ? 0.491 4.486 1.421 1.00 95.06 84 VAL A O 1
ATOM 617 N N . HIS A 1 85 ? 2.114 5.574 0.326 1.00 96.38 85 HIS A N 1
ATOM 618 C CA . HIS A 1 85 ? 3.179 5.099 1.206 1.00 96.38 85 HIS A CA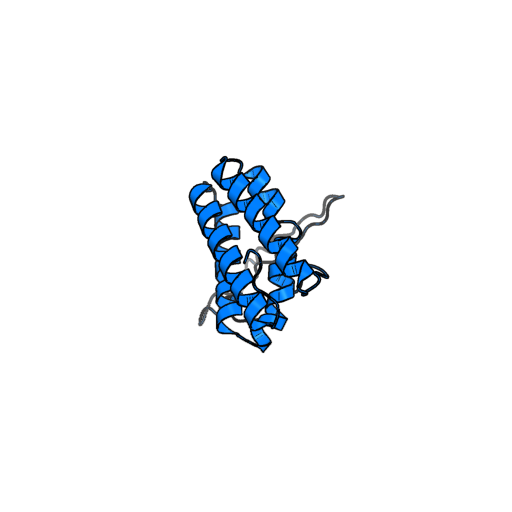 1
ATOM 619 C C . HIS A 1 85 ? 3.010 5.680 2.615 1.00 96.38 85 HIS A C 1
ATOM 621 O O . HIS A 1 85 ? 2.987 4.928 3.593 1.00 96.38 85 HIS A O 1
ATOM 627 N N . ASP A 1 86 ? 2.771 6.988 2.727 1.00 96.44 86 ASP A N 1
ATOM 628 C CA . ASP A 1 86 ? 2.530 7.636 4.019 1.00 96.44 86 ASP A CA 1
ATOM 629 C C . ASP A 1 86 ? 1.267 7.080 4.698 1.00 96.44 86 ASP A C 1
ATOM 631 O O . ASP A 1 86 ? 1.282 6.773 5.892 1.00 96.44 86 ASP A O 1
ATOM 635 N N . PHE A 1 87 ? 0.205 6.826 3.931 1.00 97.75 87 PHE A N 1
ATOM 636 C CA . PHE A 1 87 ? -1.015 6.213 4.447 1.00 97.75 87 PHE A CA 1
ATOM 637 C C . PHE A 1 87 ? -0.769 4.813 5.017 1.00 97.75 87 PHE A C 1
ATOM 639 O O . PHE A 1 87 ? -1.314 4.482 6.070 1.00 97.75 87 PHE A O 1
ATOM 646 N N . THR A 1 88 ? 0.058 3.981 4.368 1.00 97.31 88 THR A N 1
ATOM 647 C CA . THR A 1 88 ? 0.376 2.637 4.889 1.00 97.31 88 THR A CA 1
ATOM 648 C C . THR A 1 88 ? 1.127 2.673 6.221 1.00 97.31 88 THR A C 1
ATOM 650 O O . THR A 1 88 ? 0.930 1.788 7.053 1.00 97.31 88 THR A O 1
ATOM 653 N N . HIS A 1 89 ? 1.916 3.719 6.469 1.00 97.44 89 HIS A N 1
ATOM 654 C CA . HIS A 1 89 ? 2.523 3.971 7.773 1.00 97.44 89 HIS A CA 1
ATOM 655 C C . HIS A 1 89 ? 1.495 4.441 8.805 1.00 97.44 89 HIS A C 1
ATOM 657 O O . HIS A 1 89 ? 1.446 3.928 9.924 1.00 97.44 89 HIS A O 1
ATOM 663 N N . ASP A 1 90 ? 0.659 5.406 8.429 1.00 97.12 90 ASP A N 1
ATOM 664 C CA . ASP A 1 90 ? -0.279 6.056 9.343 1.00 97.12 90 ASP A CA 1
ATOM 665 C C . ASP A 1 90 ? -1.437 5.123 9.758 1.00 97.12 90 ASP A C 1
ATOM 667 O O . ASP A 1 90 ? -1.965 5.234 10.869 1.00 97.12 90 ASP A O 1
ATOM 671 N N . VAL A 1 91 ? -1.821 4.170 8.897 1.00 98.00 91 VAL A N 1
ATOM 672 C CA . VAL A 1 91 ? -2.886 3.190 9.171 1.00 98.00 91 VAL A CA 1
ATOM 673 C C . VAL A 1 91 ? -2.431 2.032 10.064 1.00 98.00 91 VAL A C 1
ATOM 675 O O . VAL A 1 91 ? -3.278 1.402 10.699 1.00 98.00 91 VAL A O 1
ATOM 678 N N . ASP A 1 92 ? -1.124 1.751 10.148 1.00 97.88 92 ASP A N 1
ATOM 679 C CA . ASP A 1 92 ? -0.603 0.564 10.839 1.00 97.88 92 ASP A CA 1
ATOM 680 C C . ASP A 1 92 ? -1.003 0.537 12.318 1.00 97.88 92 ASP A C 1
ATOM 682 O O . ASP A 1 92 ? -1.545 -0.467 12.776 1.00 97.88 92 ASP A O 1
ATOM 686 N N . GLN A 1 93 ? -0.814 1.632 13.065 1.00 96.69 93 GLN A N 1
ATOM 687 C CA . GLN A 1 93 ? -1.171 1.645 14.487 1.00 96.69 93 GLN A CA 1
ATOM 688 C C . GLN A 1 93 ? -2.685 1.431 14.714 1.00 96.69 93 GLN A C 1
ATOM 690 O O . GLN A 1 93 ? -3.026 0.515 15.468 1.00 96.69 93 GLN A O 1
ATOM 695 N N . PRO A 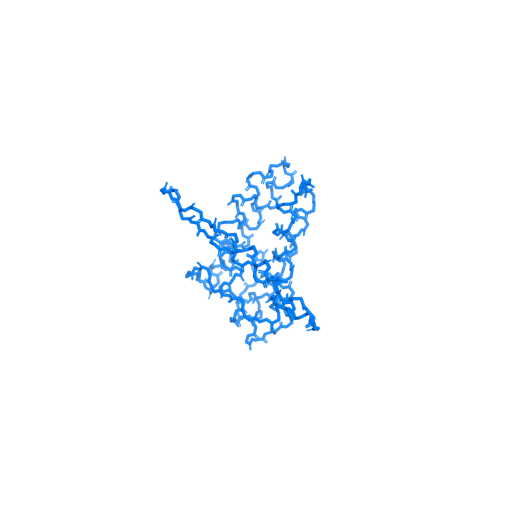1 94 ? -3.601 2.211 14.100 1.00 97.38 94 PRO A N 1
ATOM 696 C CA . PRO A 1 94 ? -5.038 1.973 14.236 1.00 97.38 94 PRO A CA 1
ATOM 697 C C . PRO A 1 94 ? -5.460 0.557 13.836 1.00 97.38 94 PRO A C 1
ATOM 699 O O . PRO A 1 94 ? -6.265 -0.061 14.531 1.00 97.38 94 PRO A O 1
ATOM 702 N N . LEU A 1 95 ? -4.914 0.031 12.735 1.00 98.44 95 LEU A N 1
ATOM 703 C CA . LEU A 1 95 ? -5.214 -1.318 12.265 1.00 98.44 95 LEU A CA 1
ATOM 704 C C . LEU A 1 95 ? -4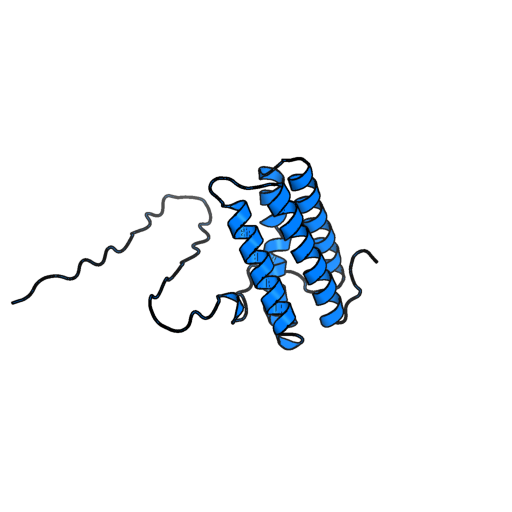.732 -2.367 13.263 1.00 98.44 95 LEU A C 1
ATOM 706 O O . LEU A 1 95 ? -5.480 -3.268 13.616 1.00 98.44 95 LEU A O 1
ATOM 710 N N . ARG A 1 96 ? -3.520 -2.219 13.791 1.00 97.88 96 ARG A N 1
ATOM 711 C CA . ARG A 1 96 ? -2.931 -3.156 14.749 1.00 97.88 96 ARG A CA 1
ATOM 712 C C . ARG A 1 96 ? -3.700 -3.230 16.065 1.00 97.88 96 ARG A C 1
ATOM 714 O O . ARG A 1 96 ? -3.713 -4.277 16.704 1.00 97.88 96 ARG A O 1
ATOM 721 N N . GLU A 1 97 ? -4.349 -2.141 16.473 1.00 97.88 97 GLU A N 1
ATOM 722 C CA . GLU A 1 97 ? -5.221 -2.121 17.654 1.00 97.88 97 GLU A CA 1
ATOM 723 C C . GLU A 1 97 ? -6.483 -2.990 17.481 1.00 97.88 97 GLU A C 1
ATOM 725 O O . GLU A 1 97 ? -7.049 -3.434 18.485 1.00 97.88 97 GLU A O 1
ATOM 730 N N . VAL A 1 98 ? -6.913 -3.258 16.241 1.00 98.31 98 VAL A N 1
ATOM 731 C CA . VAL A 1 98 ? -8.101 -4.077 15.932 1.00 98.31 98 VAL A CA 1
ATOM 732 C C . VAL A 1 98 ? -7.764 -5.457 15.358 1.00 98.31 98 VAL A C 1
ATOM 734 O O . VAL A 1 98 ? -8.453 -6.424 15.682 1.00 98.31 98 VAL A O 1
ATOM 737 N N . ASP A 1 99 ? -6.708 -5.556 14.553 1.00 98.50 99 ASP A N 1
ATOM 738 C CA . ASP A 1 99 ? -6.232 -6.757 13.870 1.00 98.50 99 ASP A CA 1
ATOM 739 C C . ASP A 1 99 ? -4.703 -6.686 13.659 1.00 98.50 99 ASP A C 1
ATOM 741 O O . ASP A 1 99 ? -4.187 -6.132 12.685 1.00 98.50 99 ASP A O 1
ATOM 745 N N . GLU A 1 100 ? -3.957 -7.229 14.624 1.00 97.75 100 GLU A N 1
ATOM 746 C CA . GLU A 1 100 ? -2.488 -7.221 14.621 1.00 97.75 100 GLU A CA 1
ATOM 747 C C . GLU A 1 100 ? -1.883 -8.062 13.487 1.00 97.75 100 GLU A C 1
ATOM 749 O O . GLU A 1 100 ? -0.830 -7.703 12.953 1.00 97.75 100 GLU A O 1
ATOM 754 N N . GLU A 1 101 ? -2.532 -9.168 13.113 1.00 97.81 101 GLU A N 1
ATOM 755 C CA . GLU A 1 101 ? -2.055 -10.051 12.046 1.00 97.81 101 GLU A CA 1
ATOM 756 C C . GLU A 1 101 ? -2.180 -9.349 10.692 1.00 97.81 101 GLU A C 1
ATOM 758 O O . GLU A 1 101 ? -1.204 -9.287 9.945 1.00 97.81 101 GLU A O 1
ATOM 763 N N . LEU A 1 102 ? -3.324 -8.711 10.429 1.00 98.50 102 LEU A N 1
ATOM 764 C CA . LEU A 1 102 ? -3.542 -7.946 9.203 1.00 98.50 102 LEU A CA 1
ATOM 765 C C . LEU A 1 102 ? -2.595 -6.740 9.083 1.00 98.50 102 LEU A C 1
ATOM 767 O O . LEU A 1 102 ? -2.055 -6.495 8.004 1.00 98.50 102 LEU A O 1
ATOM 771 N N . ALA A 1 103 ? -2.336 -6.015 10.179 1.00 98.25 103 ALA A N 1
ATOM 772 C CA . ALA A 1 103 ? -1.353 -4.925 10.188 1.00 98.25 103 ALA A CA 1
ATOM 773 C C . ALA A 1 103 ? 0.056 -5.417 9.832 1.00 98.25 103 ALA A C 1
ATOM 775 O O . ALA A 1 103 ? 0.756 -4.811 9.017 1.00 98.25 103 ALA A O 1
ATOM 776 N N . LYS A 1 104 ? 0.460 -6.560 10.397 1.00 97.88 104 LYS A N 1
ATOM 777 C CA . LYS A 1 104 ? 1.750 -7.177 10.089 1.00 97.88 104 LYS A CA 1
ATOM 778 C C . LYS A 1 104 ? 1.835 -7.620 8.628 1.00 97.88 104 LYS A C 1
ATOM 780 O O . LYS A 1 104 ? 2.834 -7.319 7.980 1.00 97.88 104 LYS A O 1
ATOM 785 N N . GLU A 1 105 ? 0.803 -8.276 8.101 1.00 98.25 105 GLU A N 1
ATOM 786 C CA . GLU A 1 105 ? 0.760 -8.682 6.692 1.00 98.25 105 GLU A CA 1
ATOM 787 C C . GLU A 1 105 ? 0.852 -7.483 5.738 1.00 98.25 105 GLU A C 1
ATOM 789 O O . GLU A 1 105 ? 1.557 -7.557 4.729 1.00 98.25 105 GLU A O 1
ATOM 794 N N . LEU A 1 106 ? 0.167 -6.377 6.053 1.00 98.56 106 LEU A N 1
ATOM 795 C CA . LEU A 1 106 ? 0.241 -5.138 5.276 1.00 98.56 106 LEU A CA 1
ATOM 796 C C . LEU A 1 106 ? 1.655 -4.554 5.283 1.00 98.56 106 LEU A C 1
ATOM 798 O O . LEU A 1 106 ? 2.193 -4.274 4.213 1.00 98.56 106 LEU A O 1
ATOM 802 N N . CYS A 1 107 ? 2.277 -4.436 6.457 1.00 98.25 107 CYS A N 1
ATOM 803 C CA . CYS A 1 107 ? 3.651 -3.954 6.582 1.00 98.25 107 CYS A CA 1
ATOM 804 C C . CYS A 1 107 ? 4.645 -4.824 5.792 1.00 98.25 107 CYS A C 1
ATOM 806 O O . CYS A 1 107 ? 5.466 -4.302 5.040 1.00 98.25 107 CYS A O 1
ATOM 808 N N . GLU A 1 108 ? 4.551 -6.153 5.891 1.00 97.88 108 GLU A N 1
ATOM 809 C CA . GLU A 1 108 ? 5.448 -7.065 5.169 1.00 97.88 108 GLU A CA 1
ATOM 810 C C . GLU A 1 108 ? 5.247 -6.983 3.646 1.00 97.88 108 GLU A C 1
ATOM 812 O O . GLU A 1 108 ? 6.213 -7.044 2.878 1.00 97.88 108 GLU A O 1
ATOM 817 N N . ALA A 1 109 ? 4.003 -6.804 3.189 1.00 98.44 109 ALA A N 1
ATOM 818 C CA . ALA A 1 109 ? 3.699 -6.604 1.775 1.00 98.44 109 ALA A CA 1
ATOM 819 C C . ALA A 1 109 ? 4.268 -5.279 1.240 1.00 98.44 109 ALA A C 1
ATOM 821 O O . ALA A 1 109 ? 4.831 -5.270 0.144 1.00 98.44 109 ALA A O 1
ATOM 822 N N . VAL A 1 110 ? 4.158 -4.195 2.017 1.00 98.25 110 VAL A N 1
ATOM 823 C CA . VAL A 1 110 ? 4.746 -2.878 1.719 1.00 98.25 110 VAL A CA 1
ATOM 824 C C . VAL A 1 110 ? 6.268 -2.966 1.632 1.00 98.25 110 VAL A C 1
ATOM 826 O O . VAL A 1 110 ? 6.828 -2.598 0.602 1.00 98.25 110 VAL A O 1
ATOM 829 N N . MET A 1 111 ? 6.927 -3.574 2.624 1.00 96.62 111 MET A N 1
ATOM 830 C CA . MET A 1 111 ? 8.379 -3.792 2.594 1.00 96.62 111 MET A CA 1
ATOM 831 C C . MET A 1 111 ? 8.820 -4.583 1.358 1.00 96.62 111 MET A C 1
ATOM 833 O O . MET A 1 111 ? 9.793 -4.221 0.705 1.00 96.62 111 MET A O 1
ATOM 837 N N . THR A 1 112 ? 8.082 -5.637 0.995 1.00 97.31 112 THR A N 1
ATOM 838 C CA . THR A 1 112 ? 8.406 -6.437 -0.197 1.00 97.31 112 THR A CA 1
ATOM 839 C C . THR A 1 112 ? 8.310 -5.601 -1.481 1.00 97.31 112 THR A C 1
ATOM 841 O O . THR A 1 112 ? 9.140 -5.748 -2.377 1.00 97.31 112 THR A O 1
ATOM 844 N N . LEU A 1 113 ? 7.313 -4.713 -1.590 1.00 97.94 113 LEU A N 1
ATOM 845 C CA . LEU A 1 113 ? 7.199 -3.798 -2.728 1.00 97.94 113 LEU A CA 1
ATOM 846 C C . LEU A 1 113 ? 8.354 -2.785 -2.755 1.00 97.94 113 LEU A C 1
ATOM 848 O O . LEU A 1 113 ? 8.934 -2.562 -3.814 1.00 97.94 113 LEU A O 1
ATOM 852 N N . GLU A 1 114 ? 8.701 -2.189 -1.615 1.00 97.44 114 GLU A N 1
ATOM 853 C CA . GLU A 1 114 ? 9.818 -1.242 -1.505 1.00 97.44 114 GLU A CA 1
ATOM 854 C C . GLU A 1 114 ? 11.153 -1.872 -1.909 1.00 97.44 114 GLU A C 1
ATOM 856 O O . GLU A 1 114 ? 11.918 -1.278 -2.673 1.00 97.44 114 GLU A O 1
ATOM 861 N N . GLU A 1 115 ? 11.420 -3.092 -1.441 1.00 97.06 115 GLU A N 1
ATOM 862 C CA . GLU A 1 115 ? 12.611 -3.857 -1.809 1.00 97.06 115 GLU A CA 1
ATOM 863 C C . GLU A 1 115 ? 12.679 -4.104 -3.320 1.00 97.06 115 GLU A C 1
ATOM 865 O O . GLU A 1 115 ? 13.741 -3.931 -3.921 1.00 97.06 115 GLU A O 1
ATOM 870 N N . GLU A 1 116 ? 11.553 -4.451 -3.948 1.00 97.62 116 GLU A N 1
ATOM 871 C CA . GLU A 1 116 ? 11.476 -4.661 -5.394 1.00 97.62 116 GLU A CA 1
ATOM 872 C C . GLU A 1 116 ? 11.682 -3.351 -6.174 1.00 97.62 116 GLU A C 1
ATOM 874 O O . GLU A 1 116 ? 12.441 -3.320 -7.144 1.00 97.62 116 GLU A O 1
ATOM 879 N N . LEU A 1 117 ? 11.073 -2.242 -5.734 1.00 94.12 117 LEU A N 1
ATOM 880 C CA . LEU A 1 117 ? 11.208 -0.923 -6.369 1.00 94.12 117 LEU A CA 1
ATOM 881 C C . LEU A 1 117 ? 12.657 -0.408 -6.361 1.00 94.12 117 LEU A C 1
ATOM 883 O O . LEU A 1 117 ? 13.055 0.294 -7.296 1.00 94.12 117 LEU A O 1
ATOM 887 N N . PHE A 1 118 ? 13.444 -0.770 -5.343 1.00 93.19 118 PHE A N 1
ATOM 888 C CA . PHE A 1 118 ? 14.856 -0.393 -5.197 1.00 93.19 118 PHE A CA 1
ATOM 889 C C . PHE A 1 118 ? 15.849 -1.521 -5.509 1.00 93.19 118 PHE A C 1
ATOM 891 O O . PHE A 1 118 ? 17.057 -1.368 -5.280 1.00 93.19 118 PHE A O 1
ATOM 898 N N . ALA A 1 119 ? 15.380 -2.643 -6.058 1.00 95.94 119 ALA A N 1
ATOM 899 C CA . ALA A 1 119 ? 16.245 -3.732 -6.478 1.00 95.94 119 ALA A CA 1
ATOM 900 C C . ALA A 1 119 ? 17.248 -3.270 -7.552 1.00 95.94 119 ALA A C 1
ATOM 902 O O . ALA A 1 119 ? 17.041 -2.304 -8.285 1.00 95.94 119 ALA A O 1
ATOM 903 N N . THR A 1 120 ? 18.368 -3.990 -7.685 1.00 96.62 120 THR A N 1
ATOM 904 C CA . THR A 1 120 ? 19.345 -3.705 -8.758 1.00 96.62 120 THR A CA 1
ATOM 905 C C . THR A 1 120 ? 18.768 -3.969 -10.155 1.00 96.62 120 THR A C 1
ATOM 907 O O . THR A 1 120 ? 19.203 -3.343 -11.119 1.00 96.62 120 THR A O 1
ATOM 910 N N . ASP A 1 121 ? 17.803 -4.885 -10.256 1.00 96.56 121 ASP A N 1
ATOM 911 C CA . ASP A 1 121 ? 17.086 -5.230 -11.488 1.00 96.56 121 ASP A CA 1
ATOM 912 C C . ASP A 1 121 ? 15.584 -5.390 -11.175 1.00 96.56 121 ASP A C 1
ATOM 914 O O . ASP A 1 121 ? 15.129 -6.517 -10.972 1.00 96.56 121 ASP A O 1
ATOM 918 N N . PRO A 1 122 ? 14.832 -4.278 -11.033 1.00 96.88 122 PRO A N 1
ATOM 919 C CA . PRO A 1 122 ? 13.418 -4.312 -10.663 1.00 96.88 122 PRO A CA 1
ATOM 920 C C . PRO A 1 122 ? 12.553 -4.982 -11.732 1.00 96.88 122 PRO A C 1
ATOM 922 O O . PRO A 1 122 ? 12.641 -4.671 -12.923 1.00 96.88 122 PRO A O 1
ATOM 925 N N . SER A 1 123 ? 11.648 -5.850 -11.301 1.00 98.38 123 SER A N 1
ATOM 926 C CA . SER A 1 123 ? 10.628 -6.477 -12.128 1.00 98.38 123 SER A CA 1
ATOM 927 C C . SER A 1 123 ? 9.310 -5.719 -12.016 1.00 98.38 123 SER A C 1
ATOM 929 O O . SER A 1 123 ? 8.629 -5.745 -10.992 1.00 98.38 123 SER A O 1
ATOM 931 N N . THR A 1 124 ? 8.884 -5.094 -13.112 1.00 98.12 124 THR A N 1
ATOM 932 C CA . THR A 1 124 ? 7.595 -4.391 -13.165 1.00 98.12 124 THR A CA 1
ATOM 933 C C . THR A 1 124 ? 6.401 -5.334 -12.977 1.00 98.12 124 THR A C 1
ATOM 935 O O . THR A 1 124 ? 5.416 -4.960 -12.346 1.00 98.12 124 THR A O 1
ATOM 938 N N . ASP A 1 125 ? 6.510 -6.590 -13.418 1.00 98.38 125 ASP A N 1
ATOM 939 C CA . ASP A 1 125 ? 5.495 -7.619 -13.154 1.00 98.38 125 ASP A CA 1
ATOM 940 C C . ASP A 1 125 ? 5.394 -7.952 -11.654 1.00 98.38 125 ASP A C 1
ATOM 942 O O . ASP A 1 125 ? 4.295 -8.132 -11.120 1.00 98.38 125 ASP A O 1
ATOM 946 N N . ALA A 1 126 ? 6.533 -8.032 -10.953 1.00 98.31 126 ALA A N 1
ATOM 947 C CA . ALA A 1 126 ? 6.549 -8.245 -9.509 1.00 98.31 126 ALA A CA 1
ATOM 948 C C . ALA A 1 126 ? 5.962 -7.036 -8.770 1.00 98.31 126 ALA A C 1
ATOM 950 O O . ALA A 1 126 ? 5.095 -7.215 -7.918 1.00 98.31 126 ALA A O 1
ATOM 951 N N . ILE A 1 127 ? 6.341 -5.814 -9.156 1.00 98.69 127 ILE A N 1
ATOM 952 C CA . ILE A 1 127 ? 5.790 -4.561 -8.614 1.00 98.69 127 ILE A CA 1
ATOM 953 C C . ILE A 1 127 ? 4.263 -4.540 -8.732 1.00 98.69 127 ILE A C 1
ATOM 955 O O . ILE A 1 127 ? 3.580 -4.338 -7.729 1.00 98.69 127 ILE A O 1
ATOM 959 N N . ALA A 1 128 ? 3.709 -4.825 -9.916 1.00 98.69 128 ALA A N 1
ATOM 960 C CA . ALA A 1 128 ? 2.260 -4.872 -10.123 1.00 98.69 128 ALA A CA 1
ATOM 961 C C . ALA A 1 128 ? 1.580 -5.904 -9.203 1.00 98.69 128 ALA A C 1
ATOM 963 O O . ALA A 1 128 ? 0.533 -5.637 -8.604 1.00 98.69 128 ALA A O 1
ATOM 964 N N . LYS A 1 129 ? 2.201 -7.078 -9.031 1.00 98.69 129 LYS A N 1
ATOM 965 C CA . LYS A 1 129 ? 1.711 -8.127 -8.129 1.00 98.69 129 LYS A CA 1
ATOM 966 C C . LYS A 1 129 ? 1.750 -7.700 -6.658 1.00 98.69 129 LYS A C 1
ATOM 968 O O . LYS A 1 129 ? 0.783 -7.949 -5.937 1.00 98.69 129 LYS A O 1
ATOM 973 N N . HIS A 1 130 ? 2.836 -7.080 -6.202 1.00 98.62 130 HIS A N 1
ATOM 974 C CA . HIS A 1 130 ? 2.974 -6.614 -4.821 1.00 98.62 130 HIS A CA 1
ATOM 975 C C . HIS A 1 130 ? 2.014 -5.457 -4.522 1.00 98.62 130 HIS A C 1
ATOM 977 O O . HIS A 1 130 ? 1.293 -5.516 -3.528 1.00 98.62 130 HIS A O 1
ATOM 983 N N . ALA A 1 131 ? 1.893 -4.486 -5.429 1.00 98.69 131 ALA A N 1
ATOM 984 C CA . ALA A 1 131 ? 0.920 -3.400 -5.323 1.00 98.69 131 ALA A CA 1
ATOM 985 C C . ALA A 1 131 ? -0.528 -3.922 -5.281 1.00 98.69 131 ALA A C 1
ATOM 987 O O . ALA A 1 131 ? -1.328 -3.458 -4.472 1.00 98.69 131 ALA A O 1
ATOM 988 N N . THR A 1 132 ? -0.859 -4.949 -6.073 1.00 98.75 132 THR A N 1
ATOM 989 C CA . THR A 1 132 ? -2.174 -5.614 -6.005 1.00 98.75 132 THR A CA 1
ATOM 990 C C . THR A 1 132 ? -2.425 -6.235 -4.631 1.00 98.75 132 THR A C 1
ATOM 992 O O . THR A 1 132 ? -3.504 -6.066 -4.069 1.00 98.75 132 THR A O 1
ATOM 995 N N . ARG A 1 133 ? -1.423 -6.905 -4.045 1.00 98.62 133 ARG A N 1
ATOM 996 C CA . ARG A 1 133 ? -1.551 -7.483 -2.699 1.00 98.62 133 ARG A CA 1
ATOM 997 C C . ARG A 1 133 ? -1.765 -6.407 -1.633 1.00 98.62 133 ARG A C 1
ATOM 999 O O . ARG A 1 133 ? -2.631 -6.590 -0.784 1.00 98.62 133 ARG A O 1
ATOM 1006 N N . ILE A 1 134 ? -1.019 -5.304 -1.682 1.00 98.69 134 ILE A N 1
ATOM 1007 C CA . ILE A 1 134 ? -1.187 -4.172 -0.753 1.00 98.69 134 ILE A CA 1
ATOM 1008 C C . ILE A 1 134 ? -2.586 -3.571 -0.898 1.00 98.69 134 ILE A C 1
ATOM 1010 O O . ILE A 1 134 ? -3.252 -3.311 0.099 1.00 98.69 134 ILE A O 1
ATOM 1014 N N . ARG A 1 135 ? -3.072 -3.421 -2.133 1.00 98.50 135 ARG A N 1
ATOM 1015 C CA . ARG A 1 135 ? -4.418 -2.916 -2.417 1.00 98.50 135 ARG A CA 1
ATOM 1016 C C . ARG A 1 135 ? -5.507 -3.792 -1.804 1.00 98.50 135 ARG A C 1
ATOM 1018 O O . ARG A 1 135 ? -6.429 -3.271 -1.184 1.00 98.50 135 ARG A O 1
ATOM 1025 N N . ASP A 1 136 ? -5.392 -5.110 -1.932 1.00 98.56 136 ASP A N 1
ATOM 1026 C CA . ASP A 1 136 ? -6.339 -6.038 -1.309 1.00 98.56 136 ASP A CA 1
ATOM 1027 C C . ASP A 1 136 ? -6.277 -5.985 0.225 1.00 98.56 136 ASP A C 1
ATOM 1029 O O . ASP A 1 136 ? -7.320 -5.955 0.874 1.00 98.56 136 ASP A O 1
ATOM 1033 N N . LEU A 1 137 ? -5.077 -5.880 0.801 1.00 98.69 137 LEU A N 1
ATOM 1034 C CA . LEU A 1 137 ? -4.884 -5.747 2.248 1.00 98.69 137 LEU A CA 1
ATOM 1035 C C . LEU A 1 137 ? -5.438 -4.431 2.802 1.00 98.69 137 LEU A C 1
ATOM 1037 O O . LEU A 1 137 ? -6.045 -4.427 3.867 1.00 98.69 137 LEU A O 1
ATOM 1041 N N . LEU A 1 138 ? -5.294 -3.316 2.084 1.00 98.31 138 LEU A N 1
ATOM 1042 C CA . LEU A 1 138 ? -5.881 -2.036 2.492 1.00 98.31 138 LEU A CA 1
ATOM 1043 C C . LEU A 1 138 ? -7.409 -2.045 2.420 1.00 98.31 138 LEU A C 1
ATOM 1045 O O . LEU A 1 138 ? -8.073 -1.400 3.230 1.00 98.31 138 LEU A O 1
ATOM 1049 N N . ARG A 1 139 ? -7.984 -2.806 1.487 1.00 98.50 139 ARG A N 1
ATOM 1050 C CA . ARG A 1 139 ? -9.430 -3.044 1.439 1.00 98.50 139 ARG A CA 1
ATOM 1051 C C . ARG A 1 139 ? -9.911 -3.863 2.633 1.00 98.50 139 ARG A C 1
ATOM 1053 O O . ARG A 1 139 ? -10.937 -3.516 3.213 1.00 98.50 139 ARG A O 1
ATOM 1060 N N . ASP A 1 140 ? -9.168 -4.901 3.013 1.00 98.56 140 ASP A N 1
ATOM 1061 C CA . ASP A 1 140 ? -9.432 -5.676 4.232 1.00 98.56 140 ASP A CA 1
ATOM 1062 C C . ASP A 1 140 ? -9.284 -4.789 5.486 1.00 98.56 140 ASP A C 1
ATOM 1064 O O . ASP A 1 140 ? -10.130 -4.820 6.378 1.00 98.56 140 ASP A O 1
ATOM 1068 N N . ALA A 1 141 ? -8.263 -3.925 5.526 1.00 98.44 141 ALA A N 1
ATOM 1069 C CA . ALA A 1 141 ? -8.025 -2.990 6.625 1.00 98.44 141 ALA A CA 1
ATOM 1070 C C . ALA A 1 141 ? -9.159 -1.968 6.782 1.00 98.44 141 ALA A C 1
ATOM 1072 O O . ALA A 1 141 ? -9.562 -1.663 7.906 1.00 98.44 141 ALA A O 1
ATOM 1073 N N . ALA A 1 142 ? -9.706 -1.467 5.669 1.00 98.56 142 ALA A N 1
ATOM 1074 C CA . ALA A 1 142 ? -10.868 -0.585 5.686 1.00 98.56 142 ALA A CA 1
ATOM 1075 C C . ALA A 1 142 ? -12.054 -1.257 6.394 1.00 98.56 142 ALA A C 1
ATOM 1077 O O . ALA A 1 142 ? -12.654 -0.661 7.289 1.00 98.56 142 ALA A O 1
ATOM 1078 N N . GLU A 1 143 ? -12.356 -2.507 6.036 1.00 98.31 143 GLU A N 1
ATOM 1079 C CA . GLU A 1 143 ? -13.438 -3.285 6.644 1.00 98.31 143 GLU A CA 1
ATOM 1080 C C . GLU A 1 143 ? -13.181 -3.561 8.133 1.00 98.31 143 GLU A C 1
ATOM 1082 O O . GLU A 1 143 ? -14.069 -3.337 8.961 1.00 98.31 143 GLU A O 1
ATOM 1087 N N . ALA A 1 144 ? -11.958 -3.961 8.497 1.00 98.31 144 ALA A N 1
ATOM 1088 C CA . ALA A 1 144 ? -11.561 -4.207 9.886 1.00 98.31 144 ALA A CA 1
ATOM 1089 C C . ALA A 1 144 ? -11.725 -2.963 10.778 1.00 98.31 144 ALA A C 1
ATOM 1091 O O . ALA A 1 144 ? -12.144 -3.065 11.933 1.00 98.31 144 ALA A O 1
ATOM 1092 N N . LEU A 1 145 ? -11.461 -1.775 10.228 1.00 98.31 145 LEU A N 1
ATOM 1093 C CA . LEU A 1 145 ? -11.621 -0.486 10.909 1.00 98.31 145 LEU A CA 1
ATOM 1094 C C . LEU A 1 145 ? -13.056 0.070 10.855 1.00 98.31 145 LEU A C 1
ATOM 1096 O O . LEU A 1 145 ? -13.323 1.149 11.388 1.00 98.31 145 LEU A O 1
ATOM 1100 N N . GLY A 1 146 ? -14.002 -0.666 10.264 1.00 98.12 146 GLY A N 1
ATOM 1101 C CA . GLY A 1 146 ? -15.422 -0.311 10.225 1.00 98.12 146 GLY A CA 1
ATOM 1102 C C . GLY A 1 146 ? -15.825 0.621 9.079 1.00 98.12 146 GLY A C 1
ATOM 1103 O O . GLY A 1 146 ? -16.906 1.215 9.131 1.00 98.12 146 GLY A O 1
ATOM 1104 N N . TYR A 1 147 ? -14.988 0.754 8.052 1.00 98.19 147 TYR A N 1
ATOM 1105 C CA . TYR A 1 147 ? -15.296 1.457 6.807 1.00 98.19 147 TYR A CA 1
ATOM 1106 C C . TYR A 1 147 ? -15.809 0.487 5.733 1.00 98.19 147 TYR A C 1
ATOM 1108 O O . TYR A 1 147 ? -15.676 -0.730 5.844 1.00 98.19 147 TYR A O 1
ATOM 1116 N N . ALA A 1 148 ? -16.421 1.018 4.675 1.00 97.31 148 ALA A N 1
ATOM 1117 C CA . ALA A 1 148 ? -16.778 0.224 3.508 1.00 97.31 148 ALA A CA 1
ATOM 1118 C C . ALA A 1 148 ? -15.532 -0.089 2.673 1.00 97.31 148 ALA A C 1
ATOM 1120 O O . ALA A 1 148 ? -14.684 0.787 2.459 1.00 97.31 148 ALA A O 1
ATOM 1121 N N . ARG A 1 149 ? -15.476 -1.318 2.154 1.00 96.12 149 ARG A N 1
ATOM 1122 C CA . ARG A 1 149 ? -14.417 -1.799 1.269 1.00 96.12 149 ARG A CA 1
ATOM 1123 C C . ARG A 1 149 ? -14.359 -0.946 -0.015 1.00 96.12 149 ARG A C 1
ATOM 1125 O O . ARG A 1 149 ? -15.365 -0.840 -0.718 1.00 96.12 149 ARG A O 1
ATOM 1132 N N . PRO A 1 150 ? -13.221 -0.311 -0.345 1.00 93.12 150 PRO A N 1
ATOM 1133 C CA . PRO A 1 150 ? -13.076 0.427 -1.598 1.00 93.12 150 PRO A CA 1
ATOM 1134 C C . PRO A 1 150 ? -13.217 -0.467 -2.838 1.00 93.12 150 PRO A C 1
ATOM 1136 O O . PRO A 1 150 ? -12.700 -1.583 -2.871 1.00 93.12 150 PRO A O 1
ATOM 1139 N N . GLY A 1 151 ? -13.865 0.057 -3.883 1.00 82.00 151 GLY A N 1
ATOM 1140 C CA . GLY A 1 151 ? -13.996 -0.613 -5.183 1.00 82.00 151 GLY A CA 1
ATOM 1141 C C . GLY A 1 151 ? -15.151 -1.616 -5.308 1.00 82.00 151 GLY A C 1
ATOM 1142 O O . GLY A 1 151 ? -15.281 -2.221 -6.374 1.00 82.00 151 GLY A O 1
ATOM 1143 N N . GLU A 1 152 ? -15.976 -1.775 -4.267 1.00 69.25 152 GLU A N 1
ATOM 1144 C CA . GLU A 1 152 ? -17.226 -2.558 -4.291 1.00 69.25 152 GLU A CA 1
ATOM 1145 C C . GLU A 1 152 ? -18.469 -1.743 -4.684 1.00 69.25 152 GLU A C 1
ATOM 1147 O O . GLU A 1 152 ? -18.534 -0.527 -4.378 1.00 69.25 152 GLU A O 1
#

Secondary structure (DSSP, 8-state):
---------------SSS-----------SSS---GGGSPPPP-S----SHHHHHHHHHHHHHHHHHHHTT-HHHHHHHHTTHHHHHHHHHHHHHHHH-HHHHHHHHHHHHHHHHHHTSSS--HHHHHHHHHHHHHHHHHHHHHTTPPPTT-

Sequence (152 aa):
MRRDIVLFLGLVAIICGGIIAAVIFLFDDGGGESSVCDRPLAPLGESEISQLGFQTEDADLARVIEAAEAGDLQAAQEAFFGDVHDFTHDVDQPLREVDEELAKELCEAVMTLEEELFATDPSTDAIAKHATRIRDLLRDAAEALGYARPGE

pLDDT: mean 84.11, std 22.93, range [35.12, 98.75]

Radius of gyration: 18.2 Å; chains: 1; bounding box: 66×36×44 Å